Protein AF-A0A7Y1XDW2-F1 (afdb_monomer_lite)

Sequence (94 aa):
MKQNLLSIIFGLIIVTATAQQSCKCCSDDHRAFDFWEGTWTVTNPDGAIAGYSTITKIQNNCIIDENWKSASPGYTGTSHNFYNSKLDRWEQLW

Secondary structure (DSSP, 8-state):
-----------------------TT-STTTTTTGGG-EEEEEE-TTS-EEEEEEEEEETTTTEEEEEEEESSTT-EEEEEEEEETTTTEEEEE-

Structure (mmCIF, N/CA/C/O backbone):
data_AF-A0A7Y1XDW2-F1
#
_entry.id   AF-A0A7Y1XDW2-F1
#
loop_
_atom_site.group_PDB
_atom_site.id
_atom_site.type_symbol
_atom_site.label_atom_id
_atom_site.label_alt_id
_atom_site.label_comp_id
_atom_site.label_asym_id
_atom_site.label_entity_id
_atom_site.label_seq_id
_atom_site.pdbx_PDB_ins_code
_atom_site.Cartn_x
_atom_site.Cartn_y
_atom_site.Cartn_z
_atom_site.occupancy
_atom_site.B_iso_or_equiv
_atom_site.auth_seq_id
_atom_site.auth_comp_id
_atom_site.auth_asym_id
_atom_site.auth_atom_id
_atom_site.pdbx_PDB_model_num
ATOM 1 N N . MET A 1 1 ? -16.438 -62.302 46.042 1.00 41.44 1 MET A N 1
ATOM 2 C CA . MET A 1 1 ? -16.328 -62.388 44.571 1.00 41.44 1 MET A CA 1
ATOM 3 C C . MET A 1 1 ? -16.556 -61.002 43.989 1.00 41.44 1 MET A C 1
ATOM 5 O O . MET A 1 1 ? -17.601 -60.434 44.251 1.00 41.44 1 MET A O 1
ATOM 9 N N . LYS A 1 2 ? -15.545 -60.508 43.262 1.00 46.19 2 LYS A N 1
ATOM 10 C CA . LYS A 1 2 ? -15.537 -59.418 42.266 1.00 46.19 2 LYS A CA 1
ATOM 11 C C . LYS A 1 2 ? -16.049 -58.032 42.699 1.00 46.19 2 LYS A C 1
ATOM 13 O O . LYS A 1 2 ? -17.235 -57.739 42.696 1.00 46.19 2 LYS A O 1
ATOM 18 N N . GLN A 1 3 ? -15.070 -57.180 43.008 1.00 52.38 3 GLN A N 1
ATOM 19 C CA . GLN A 1 3 ? -15.157 -55.722 43.013 1.00 52.38 3 GLN A CA 1
ATOM 20 C C . GLN A 1 3 ? -15.520 -55.226 41.604 1.00 52.38 3 GLN A C 1
ATOM 22 O O . GLN A 1 3 ? -14.801 -55.529 40.653 1.00 52.38 3 GLN A O 1
ATOM 27 N N . ASN A 1 4 ? -16.595 -54.449 41.468 1.00 45.44 4 ASN A N 1
ATOM 28 C CA . ASN A 1 4 ? -16.878 -53.707 40.241 1.00 45.44 4 ASN A CA 1
ATOM 29 C C . ASN A 1 4 ? -16.291 -52.303 40.389 1.00 45.44 4 ASN A C 1
ATOM 31 O O . ASN A 1 4 ? -16.860 -51.436 41.050 1.00 45.44 4 ASN A O 1
ATOM 35 N N . LEU A 1 5 ? -15.107 -52.120 39.812 1.00 52.28 5 LEU A N 1
ATOM 36 C CA . LEU A 1 5 ? -14.388 -50.856 39.763 1.00 52.28 5 LEU A CA 1
ATOM 37 C C . LEU A 1 5 ? -15.089 -49.930 38.750 1.00 52.28 5 LEU A C 1
ATOM 39 O O . LEU A 1 5 ? -14.905 -50.059 37.543 1.00 52.28 5 LEU A O 1
ATOM 43 N N . LEU A 1 6 ? -15.934 -49.021 39.235 1.00 56.22 6 LEU A N 1
ATOM 44 C CA . LEU A 1 6 ? -16.458 -47.903 38.445 1.00 56.22 6 LEU A CA 1
ATOM 45 C C . LEU A 1 6 ? -15.340 -46.864 38.275 1.00 56.22 6 LEU A C 1
ATOM 47 O O . LEU A 1 6 ? -15.176 -45.965 39.096 1.00 56.22 6 LEU A O 1
ATOM 51 N N . SER A 1 7 ? -14.544 -46.998 37.217 1.00 56.66 7 SER A N 1
ATOM 52 C CA . SER A 1 7 ? -13.574 -45.975 36.816 1.00 56.66 7 SER A CA 1
ATOM 53 C C . SER A 1 7 ? -14.259 -44.943 35.920 1.00 56.66 7 SER A C 1
ATOM 55 O O . SER A 1 7 ? -14.298 -45.087 34.701 1.00 56.66 7 SER A O 1
ATOM 57 N N . ILE A 1 8 ? -14.805 -43.888 36.527 1.00 61.00 8 ILE A N 1
ATOM 58 C CA . ILE A 1 8 ? -15.176 -42.664 35.807 1.00 61.00 8 ILE A CA 1
ATOM 59 C C . ILE A 1 8 ? -13.870 -41.921 35.506 1.00 61.00 8 ILE A C 1
ATOM 61 O O . ILE A 1 8 ? -13.338 -41.207 36.353 1.00 61.00 8 ILE A O 1
ATOM 65 N N . ILE A 1 9 ? -13.318 -42.121 34.309 1.00 64.50 9 ILE A N 1
ATOM 66 C CA . ILE A 1 9 ? -12.233 -41.280 33.796 1.00 64.50 9 ILE A CA 1
ATOM 67 C C . ILE A 1 9 ? -12.880 -39.972 33.335 1.00 64.50 9 ILE A C 1
ATOM 69 O O . ILE A 1 9 ? -13.358 -39.855 32.209 1.00 64.50 9 ILE A O 1
ATOM 73 N N . PHE A 1 10 ? -12.941 -38.993 34.236 1.00 60.88 10 PHE A N 1
ATOM 74 C CA . PHE A 1 10 ? -13.283 -37.619 33.890 1.00 60.88 10 PHE A CA 1
ATOM 75 C C . PHE A 1 10 ? -12.046 -36.999 33.231 1.00 60.88 10 PHE A C 1
ATOM 77 O O . PHE A 1 10 ? -11.119 -36.554 33.907 1.00 60.88 10 PHE A O 1
ATOM 84 N N . GLY A 1 11 ? -11.977 -37.079 31.900 1.00 61.06 11 GLY A N 1
ATOM 85 C CA . GLY A 1 11 ? -10.898 -36.478 31.122 1.00 61.06 11 GLY A CA 1
ATOM 86 C C . GLY A 1 11 ? -10.860 -34.971 31.361 1.00 61.06 11 GLY A C 1
ATOM 87 O O . GLY A 1 11 ? -11.807 -34.263 31.026 1.00 61.06 11 GLY A O 1
ATOM 88 N N . LEU A 1 12 ? -9.773 -34.488 31.962 1.00 64.69 12 LEU A N 1
ATOM 89 C CA . LEU A 1 12 ? -9.526 -33.068 32.182 1.00 64.69 12 LEU A CA 1
ATOM 90 C C . LEU A 1 12 ? -9.285 -32.406 30.813 1.00 64.69 12 LEU A C 1
ATOM 92 O O . LEU A 1 12 ? -8.173 -32.419 30.289 1.00 64.69 12 LEU A O 1
ATOM 96 N N . ILE A 1 13 ? -10.336 -31.862 30.199 1.00 71.00 13 ILE A N 1
ATOM 97 C CA . ILE A 1 13 ? -10.191 -30.995 29.027 1.00 71.00 13 ILE A CA 1
ATOM 98 C C . ILE A 1 13 ? -9.637 -29.670 29.549 1.00 71.00 13 ILE A C 1
ATOM 100 O O . ILE A 1 13 ? -10.374 -28.828 30.061 1.00 71.00 13 ILE A O 1
ATOM 104 N N . ILE A 1 14 ? -8.319 -29.501 29.462 1.00 70.44 14 ILE A N 1
ATOM 105 C CA . ILE A 1 14 ? -7.672 -28.215 29.713 1.00 70.44 14 ILE A CA 1
ATOM 106 C C . ILE A 1 14 ? -8.023 -27.315 28.525 1.00 70.44 14 ILE A C 1
ATOM 108 O O . ILE A 1 14 ? -7.336 -27.303 27.507 1.00 70.44 14 ILE A O 1
ATOM 112 N N . VAL A 1 15 ? -9.135 -26.588 28.636 1.00 71.19 15 VAL A N 1
ATOM 113 C CA . VAL A 1 15 ? -9.450 -25.488 27.722 1.00 71.19 15 VAL A CA 1
ATOM 114 C C . VAL A 1 15 ? -8.506 -24.348 28.078 1.00 71.19 15 VAL A C 1
ATOM 116 O O . VAL A 1 15 ? -8.746 -23.581 29.010 1.00 71.19 15 VAL A O 1
ATOM 119 N N . THR A 1 16 ? -7.393 -24.249 27.361 1.00 69.81 16 THR A N 1
ATOM 120 C CA . THR A 1 16 ? -6.565 -23.047 27.389 1.00 69.81 16 THR A CA 1
ATOM 121 C C . THR A 1 16 ? -7.364 -21.919 26.746 1.00 69.81 16 THR A C 1
ATOM 123 O O . THR A 1 16 ? -7.474 -21.850 25.522 1.00 69.81 16 THR A O 1
ATOM 126 N N . ALA A 1 17 ? -7.955 -21.049 27.564 1.00 67.81 17 ALA A N 1
ATOM 127 C CA . ALA A 1 17 ? -8.531 -19.800 27.090 1.00 67.81 17 ALA A CA 1
ATOM 128 C C . ALA A 1 17 ? -7.385 -18.909 26.591 1.00 67.81 17 ALA A C 1
ATOM 130 O O . ALA A 1 17 ? -6.666 -18.297 27.381 1.00 67.81 17 ALA A O 1
ATOM 131 N N . THR A 1 18 ? -7.176 -18.863 25.276 1.00 69.50 18 THR A N 1
ATOM 132 C CA . THR A 1 18 ? -6.311 -17.852 24.672 1.00 69.50 18 THR A CA 1
ATOM 133 C C . THR A 1 18 ? -6.989 -16.505 24.879 1.00 69.50 18 THR A C 1
ATOM 135 O O . THR A 1 18 ? -8.065 -16.263 24.332 1.00 69.50 18 THR A O 1
ATOM 138 N N . ALA A 1 19 ? -6.398 -15.629 25.690 1.00 65.81 19 ALA A N 1
ATOM 139 C CA . ALA A 1 19 ? -6.826 -14.240 25.742 1.00 65.81 19 ALA A CA 1
ATOM 140 C C . ALA A 1 19 ? -6.667 -13.656 24.331 1.00 65.81 19 ALA A C 1
ATOM 142 O O . ALA A 1 19 ? -5.547 -13.532 23.838 1.00 65.81 19 ALA A O 1
ATOM 143 N N . GLN A 1 20 ? -7.783 -13.362 23.657 1.00 64.81 20 GLN A N 1
ATOM 144 C CA . GLN A 1 20 ? -7.764 -12.709 22.352 1.00 64.81 20 GLN A CA 1
ATOM 145 C C . GLN A 1 20 ? -7.103 -11.342 22.556 1.00 64.81 20 GLN A C 1
ATOM 147 O O . GLN A 1 20 ? -7.691 -10.453 23.175 1.00 64.81 20 GLN A O 1
ATOM 152 N N . GLN A 1 21 ? -5.861 -11.183 22.091 1.00 66.31 21 GLN A N 1
ATOM 153 C CA . GLN A 1 21 ? -5.195 -9.885 22.058 1.00 66.31 21 GLN A CA 1
ATOM 154 C C . GLN A 1 21 ? -6.145 -8.907 21.359 1.00 66.31 21 GLN A C 1
ATOM 156 O O . GLN A 1 21 ? -6.549 -9.145 20.218 1.00 66.31 21 GLN A O 1
ATOM 161 N N . SER A 1 22 ? -6.552 -7.836 22.045 1.00 74.69 22 SER A N 1
ATOM 162 C CA . SER A 1 22 ? -7.485 -6.874 21.466 1.00 74.69 22 SER A CA 1
ATOM 163 C C . SER A 1 22 ? -6.796 -6.124 20.325 1.00 74.69 22 SER A C 1
ATOM 165 O O . SER A 1 22 ? -5.970 -5.236 20.531 1.00 74.69 22 SER A O 1
ATOM 167 N N . CYS A 1 23 ? -7.113 -6.506 19.090 1.00 82.56 23 CYS A N 1
ATOM 168 C CA . CYS A 1 23 ? -6.662 -5.792 17.907 1.00 82.56 23 CYS A CA 1
ATOM 169 C C . CYS A 1 23 ? -7.721 -4.776 17.480 1.00 82.56 23 CYS A C 1
ATOM 171 O O . CYS A 1 23 ? -8.872 -5.136 17.243 1.00 82.56 23 CYS A O 1
ATOM 173 N N . LYS A 1 24 ? -7.327 -3.503 17.365 1.00 84.75 24 LYS A N 1
ATOM 174 C CA . LYS A 1 24 ? -8.237 -2.419 16.966 1.00 84.75 24 LYS A CA 1
ATOM 175 C C . LYS A 1 24 ? -8.592 -2.443 15.478 1.00 84.75 24 LYS A C 1
ATOM 177 O O . LYS A 1 24 ? -9.716 -2.109 15.133 1.00 84.75 24 LYS A O 1
ATOM 182 N N . CYS A 1 25 ? -7.656 -2.856 14.630 1.00 93.00 25 CYS A N 1
ATOM 183 C CA . CYS A 1 25 ? -7.774 -2.800 13.174 1.00 93.00 25 CYS A CA 1
ATOM 184 C C . CYS A 1 25 ? -7.633 -4.195 12.559 1.00 93.00 25 CYS A C 1
ATOM 186 O O . CYS A 1 25 ? -6.825 -4.425 11.668 1.00 93.00 25 CYS A O 1
ATOM 188 N N . CYS A 1 26 ? -8.388 -5.151 13.102 1.00 89.88 26 CYS A N 1
ATOM 189 C CA . CYS A 1 26 ? -8.429 -6.532 12.616 1.00 89.88 26 CYS A CA 1
ATOM 190 C C . CYS A 1 26 ? -9.851 -6.995 12.268 1.00 89.88 26 CYS A C 1
ATOM 192 O O . CYS A 1 26 ? -10.084 -8.200 12.194 1.00 89.88 26 CYS A O 1
ATOM 194 N N . SER A 1 27 ? -10.810 -6.075 12.086 1.00 94.00 27 SER A N 1
ATOM 195 C CA . SER A 1 27 ? -12.092 -6.455 11.476 1.00 94.00 27 SER A CA 1
ATOM 196 C C . SER A 1 27 ? -11.872 -6.877 10.023 1.00 94.00 27 SER A C 1
ATOM 198 O O . SER A 1 27 ? -10.840 -6.552 9.432 1.00 94.00 27 SER A O 1
ATOM 200 N N . ASP A 1 28 ? -12.849 -7.569 9.442 1.00 95.69 28 ASP A N 1
ATOM 201 C CA . ASP A 1 28 ? -12.776 -7.974 8.037 1.00 95.69 28 ASP A CA 1
ATOM 202 C C . ASP A 1 28 ? -12.609 -6.768 7.105 1.00 95.69 28 ASP A C 1
ATOM 204 O O . ASP A 1 28 ? -11.811 -6.838 6.175 1.00 95.69 28 ASP A O 1
ATOM 208 N N . ASP A 1 29 ? -13.234 -5.628 7.427 1.00 96.69 29 ASP A N 1
ATOM 209 C CA . ASP A 1 29 ? -13.025 -4.384 6.682 1.00 96.69 29 ASP A CA 1
ATOM 210 C C . ASP A 1 29 ? -11.575 -3.911 6.746 1.00 96.69 29 ASP A C 1
ATOM 212 O O . ASP A 1 29 ? -10.997 -3.641 5.709 1.00 96.69 29 ASP A O 1
ATOM 216 N N . HIS A 1 30 ? -10.929 -3.882 7.918 1.00 96.06 30 HIS A N 1
ATOM 217 C CA . HIS A 1 30 ? -9.512 -3.486 8.008 1.00 96.06 30 HIS A CA 1
ATOM 218 C C . HIS A 1 30 ? -8.580 -4.464 7.279 1.00 96.06 30 HIS A C 1
ATOM 220 O O . HIS A 1 30 ? -7.469 -4.099 6.897 1.00 96.06 30 HIS A O 1
ATOM 226 N N . ARG A 1 31 ? -9.034 -5.705 7.089 1.00 95.25 31 ARG A N 1
ATOM 227 C CA . ARG A 1 31 ? -8.293 -6.769 6.418 1.00 95.25 31 ARG A CA 1
ATOM 228 C C . ARG A 1 31 ? -8.613 -6.915 4.933 1.00 95.25 31 ARG A C 1
ATOM 230 O O . ARG A 1 31 ? -8.014 -7.759 4.263 1.00 95.25 31 ARG A O 1
ATOM 237 N N . ALA A 1 32 ? -9.538 -6.124 4.389 1.00 96.31 32 ALA A N 1
ATOM 238 C CA . ALA A 1 32 ? -10.001 -6.336 3.019 1.00 96.31 32 ALA A CA 1
ATOM 239 C C . ALA A 1 32 ? -8.876 -6.154 1.984 1.00 96.31 32 ALA A C 1
ATOM 241 O O . ALA A 1 32 ? -8.945 -6.749 0.914 1.00 96.31 32 ALA A O 1
ATOM 242 N N . PHE A 1 33 ? -7.827 -5.389 2.311 1.00 96.50 33 PHE A N 1
ATOM 243 C CA . PHE A 1 33 ? -6.652 -5.160 1.458 1.00 96.50 33 PHE A CA 1
ATOM 244 C C . PHE A 1 33 ? -5.433 -6.025 1.815 1.00 96.50 33 PHE A C 1
ATOM 246 O O . PHE A 1 33 ? -4.353 -5.808 1.269 1.00 96.50 33 PHE A O 1
ATOM 253 N N . ASP A 1 34 ? -5.585 -7.050 2.661 1.00 96.19 34 ASP A N 1
ATOM 254 C CA . ASP A 1 34 ? -4.499 -7.989 2.997 1.00 96.19 34 ASP A CA 1
ATOM 255 C C . ASP A 1 34 ? -3.866 -8.628 1.748 1.00 96.19 34 ASP A C 1
ATOM 257 O O . ASP A 1 34 ? -2.683 -8.950 1.749 1.00 96.19 34 ASP A O 1
ATOM 261 N N . PHE A 1 35 ? -4.635 -8.790 0.666 1.00 96.62 35 PHE A N 1
ATOM 262 C CA . PHE A 1 35 ? -4.149 -9.357 -0.596 1.00 96.62 35 PHE A CA 1
ATOM 263 C C . PHE A 1 35 ? -3.109 -8.480 -1.312 1.00 96.62 35 PHE A C 1
ATOM 265 O O . PHE A 1 35 ? -2.423 -8.967 -2.209 1.00 96.62 35 PHE A O 1
ATOM 272 N N . TRP A 1 36 ? -3.034 -7.190 -0.977 1.00 97.56 36 TRP A N 1
ATOM 273 C CA . TRP A 1 36 ? -2.168 -6.221 -1.647 1.00 97.56 36 TRP A CA 1
ATOM 274 C C . TRP A 1 36 ? -0.796 -6.090 -0.973 1.00 97.56 36 TRP A C 1
ATOM 276 O O . TRP A 1 36 ? 0.157 -5.628 -1.601 1.00 97.56 36 TRP A O 1
ATOM 286 N N . GLU A 1 37 ? -0.671 -6.524 0.283 1.00 98.19 37 GLU A N 1
ATOM 287 C CA . GLU A 1 37 ? 0.582 -6.479 1.037 1.00 98.19 37 GLU A CA 1
ATOM 288 C C . GLU A 1 37 ? 1.685 -7.287 0.335 1.00 98.19 37 GLU A C 1
ATOM 290 O O . GLU A 1 37 ? 1.500 -8.451 -0.026 1.00 98.19 37 GLU A O 1
ATOM 295 N N . GLY A 1 38 ? 2.847 -6.661 0.133 1.00 98.56 38 GLY A N 1
ATOM 296 C CA . GLY A 1 38 ? 3.976 -7.270 -0.563 1.00 98.56 38 GLY A CA 1
ATOM 297 C C . GLY A 1 38 ? 4.733 -6.307 -1.471 1.00 98.56 38 GLY A C 1
ATOM 298 O O . GLY A 1 38 ? 4.484 -5.102 -1.5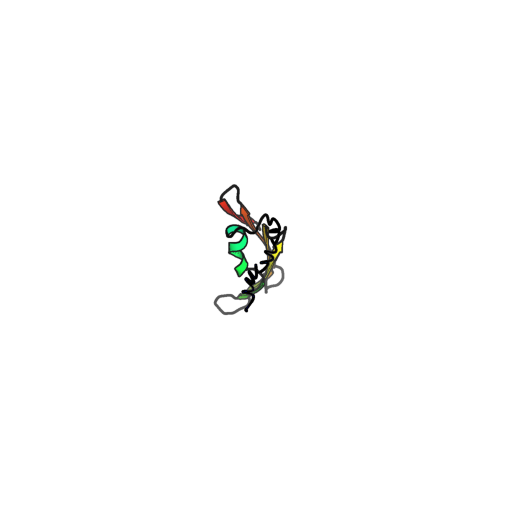07 1.00 98.56 38 GLY A O 1
ATOM 299 N N . THR A 1 39 ? 5.680 -6.866 -2.221 1.00 98.69 39 THR A N 1
ATOM 300 C CA . THR A 1 39 ? 6.483 -6.127 -3.199 1.00 98.69 39 THR A CA 1
ATOM 301 C C . THR A 1 39 ? 6.063 -6.513 -4.607 1.00 98.69 39 THR A C 1
ATOM 303 O O . THR A 1 39 ? 6.030 -7.693 -4.957 1.00 98.69 39 THR A O 1
ATOM 306 N N . TRP A 1 40 ? 5.803 -5.507 -5.433 1.00 98.44 40 TRP A N 1
ATOM 307 C CA . TRP A 1 40 ? 5.241 -5.667 -6.764 1.00 98.44 40 TRP A CA 1
ATOM 308 C C . TRP A 1 40 ? 6.138 -5.031 -7.816 1.00 98.44 40 TRP A C 1
ATOM 310 O O . TRP A 1 40 ? 6.658 -3.929 -7.635 1.00 98.44 40 TRP A O 1
ATOM 320 N N . THR A 1 41 ? 6.271 -5.716 -8.950 1.00 98.56 41 THR A N 1
ATOM 321 C CA . THR A 1 41 ? 6.733 -5.109 -10.203 1.00 98.56 41 THR A CA 1
ATOM 322 C C . THR A 1 41 ? 5.500 -4.811 -11.038 1.00 98.56 41 THR A C 1
ATOM 324 O O . THR A 1 41 ? 4.766 -5.729 -11.406 1.00 98.56 41 THR A O 1
ATOM 327 N N . VAL A 1 42 ? 5.251 -3.537 -11.316 1.00 98.00 42 VAL A N 1
ATOM 328 C CA . VAL A 1 42 ? 4.077 -3.103 -12.074 1.00 98.00 42 VAL A CA 1
ATOM 329 C C . VAL A 1 42 ? 4.479 -2.922 -13.528 1.00 98.00 42 VAL A C 1
ATOM 331 O O . VAL A 1 42 ? 5.506 -2.313 -13.835 1.00 98.00 42 VAL A O 1
ATOM 334 N N . THR A 1 43 ? 3.665 -3.467 -14.425 1.00 98.31 43 THR A N 1
ATOM 335 C CA . THR A 1 43 ? 3.917 -3.474 -15.866 1.00 98.31 43 THR A CA 1
ATOM 336 C C . THR A 1 43 ? 2.811 -2.740 -16.613 1.00 98.31 43 THR A C 1
ATOM 338 O O . THR A 1 43 ? 1.655 -2.720 -16.192 1.00 98.31 43 THR A O 1
ATOM 341 N N . ASN A 1 44 ? 3.188 -2.111 -17.721 1.00 97.31 44 ASN A N 1
ATOM 342 C CA . ASN A 1 44 ? 2.269 -1.557 -18.703 1.00 97.31 44 ASN A CA 1
ATOM 343 C C . ASN A 1 44 ? 1.647 -2.689 -19.548 1.00 97.31 44 ASN A C 1
ATOM 345 O O . ASN A 1 44 ? 2.180 -3.801 -19.569 1.00 97.31 44 ASN A O 1
ATOM 349 N N . PRO A 1 45 ? 0.563 -2.424 -20.306 1.00 98.00 45 PRO A N 1
ATOM 350 C CA . PRO A 1 45 ? -0.058 -3.431 -21.173 1.00 98.00 45 PRO A CA 1
ATOM 351 C C . PRO A 1 45 ? 0.876 -4.032 -22.236 1.00 98.00 45 PRO A C 1
ATOM 353 O O . PRO A 1 45 ? 0.635 -5.140 -22.706 1.00 98.00 45 PRO A O 1
ATOM 356 N N . ASP A 1 46 ? 1.935 -3.313 -22.616 1.00 97.56 46 ASP A N 1
ATOM 357 C CA . ASP A 1 46 ? 2.975 -3.770 -23.546 1.00 97.56 46 ASP A CA 1
ATOM 358 C C . ASP A 1 46 ? 4.064 -4.636 -22.878 1.00 97.56 46 ASP A C 1
ATOM 360 O O . ASP A 1 46 ? 4.979 -5.111 -23.551 1.00 97.56 46 ASP A O 1
ATOM 364 N N . GLY A 1 47 ? 3.971 -4.858 -21.563 1.00 97.94 47 GLY A N 1
ATOM 365 C CA . GLY A 1 47 ? 4.926 -5.625 -20.766 1.00 97.94 47 GLY A CA 1
ATOM 366 C C . GLY A 1 47 ? 6.126 -4.820 -20.260 1.00 97.94 47 GLY A C 1
ATOM 367 O O . GLY A 1 47 ? 6.929 -5.358 -19.495 1.00 97.94 47 GLY A O 1
ATOM 368 N N . ALA A 1 48 ? 6.263 -3.543 -20.630 1.00 98.06 48 ALA A N 1
ATOM 369 C CA . ALA A 1 48 ? 7.321 -2.694 -20.093 1.00 98.06 48 ALA A CA 1
ATOM 370 C C . ALA A 1 48 ? 7.100 -2.430 -18.594 1.00 98.06 48 ALA A C 1
ATOM 372 O O . ALA A 1 48 ? 5.970 -2.248 -18.140 1.00 98.06 48 ALA A O 1
ATOM 373 N N . ILE A 1 49 ? 8.180 -2.375 -17.809 1.00 98.38 49 ILE A N 1
ATOM 374 C CA . ILE A 1 49 ? 8.096 -2.072 -16.374 1.00 98.38 49 ILE A CA 1
ATOM 375 C C . ILE A 1 49 ? 7.724 -0.595 -16.198 1.00 98.38 49 ILE A C 1
ATOM 377 O O . ILE A 1 49 ? 8.457 0.291 -16.635 1.00 98.38 49 ILE A O 1
ATOM 381 N N . ALA A 1 50 ? 6.605 -0.335 -15.524 1.00 98.19 50 ALA A N 1
ATOM 382 C CA . ALA A 1 50 ? 6.175 1.006 -15.135 1.00 98.19 50 ALA A CA 1
ATOM 383 C C . ALA A 1 50 ? 6.870 1.465 -13.842 1.00 98.19 50 ALA A C 1
ATOM 385 O O . ALA A 1 50 ? 7.211 2.639 -13.685 1.00 98.19 50 ALA A O 1
ATOM 386 N N . GLY A 1 51 ? 7.119 0.531 -12.924 1.00 98.38 51 GLY A N 1
ATOM 387 C CA . GLY A 1 51 ? 7.804 0.792 -11.666 1.00 98.38 51 GLY A CA 1
ATOM 388 C C . GLY A 1 51 ? 7.624 -0.329 -10.653 1.00 98.38 51 GLY A C 1
ATOM 389 O O . GLY A 1 51 ? 7.253 -1.455 -10.994 1.00 98.38 51 GLY A O 1
ATOM 390 N N . TYR A 1 52 ? 7.904 -0.001 -9.401 1.00 98.50 52 TYR A N 1
ATOM 391 C CA . TYR A 1 52 ? 7.930 -0.927 -8.281 1.00 98.50 52 TYR A CA 1
ATOM 392 C C . TYR A 1 52 ? 7.113 -0.349 -7.134 1.00 98.50 52 TYR A C 1
ATOM 394 O O . TYR A 1 52 ? 7.268 0.830 -6.811 1.00 98.50 52 TYR A O 1
ATOM 402 N N . SER A 1 53 ? 6.280 -1.181 -6.516 1.00 98.62 53 SER A N 1
ATOM 403 C CA . SER A 1 53 ? 5.496 -0.793 -5.344 1.00 98.62 53 SER A CA 1
ATOM 404 C C . SER A 1 53 ? 5.814 -1.709 -4.172 1.00 98.62 53 SER A C 1
ATOM 406 O O . SER A 1 53 ? 5.827 -2.930 -4.333 1.00 98.62 53 SER A O 1
ATOM 408 N N . THR A 1 54 ? 6.068 -1.130 -3.004 1.00 98.81 54 THR A N 1
ATOM 409 C CA . THR A 1 54 ? 6.177 -1.868 -1.743 1.00 98.81 54 THR A CA 1
ATOM 410 C C . THR A 1 54 ? 5.002 -1.476 -0.868 1.00 98.81 54 THR A C 1
ATOM 412 O O . THR A 1 54 ? 4.879 -0.309 -0.501 1.00 98.81 54 THR A O 1
ATOM 415 N N . ILE A 1 55 ? 4.164 -2.450 -0.526 1.00 98.75 55 ILE A N 1
ATOM 416 C CA . ILE A 1 55 ? 2.974 -2.262 0.296 1.00 98.75 55 ILE A CA 1
ATOM 417 C C . ILE A 1 55 ? 3.166 -2.969 1.629 1.00 98.75 55 ILE A C 1
ATOM 419 O O . ILE A 1 55 ? 3.468 -4.164 1.664 1.00 98.75 55 ILE A O 1
ATOM 423 N N . THR A 1 56 ? 2.982 -2.230 2.721 1.00 98.44 56 THR A N 1
ATOM 424 C CA . THR A 1 56 ? 3.121 -2.736 4.093 1.00 98.44 56 THR A CA 1
ATOM 425 C C . THR A 1 56 ? 1.971 -2.274 4.976 1.00 98.44 56 THR A C 1
ATOM 427 O O . THR A 1 56 ? 1.279 -1.305 4.666 1.00 98.44 56 THR A O 1
ATOM 430 N N . LYS A 1 57 ? 1.772 -2.948 6.108 1.00 97.00 57 LYS A N 1
ATOM 431 C CA . LYS A 1 57 ? 0.893 -2.461 7.174 1.00 97.00 57 LYS A CA 1
ATOM 432 C C . LYS A 1 57 ? 1.666 -1.683 8.226 1.00 97.00 57 LYS A C 1
ATOM 434 O O . LYS A 1 57 ? 2.628 -2.181 8.809 1.00 97.00 57 LYS A O 1
ATOM 439 N N . ILE A 1 58 ? 1.174 -0.491 8.546 1.00 96.31 58 ILE A N 1
ATOM 440 C CA . ILE A 1 58 ? 1.701 0.357 9.620 1.00 96.31 58 ILE A CA 1
ATOM 441 C C . ILE A 1 58 ? 0.607 0.669 10.649 1.00 96.31 58 ILE A C 1
ATOM 443 O O . ILE A 1 58 ? -0.557 0.292 10.494 1.00 96.31 58 ILE A O 1
ATOM 447 N N . GLN A 1 59 ? 0.982 1.350 11.737 1.00 95.31 59 GLN A N 1
ATOM 448 C CA . GLN A 1 59 ? 0.051 1.795 12.785 1.00 95.31 59 GLN A CA 1
ATOM 449 C C . GLN A 1 59 ? -0.818 0.654 13.345 1.00 95.31 59 GLN A C 1
ATOM 451 O O . GLN A 1 59 ? -2.034 0.779 13.458 1.00 95.31 59 GLN A O 1
ATOM 456 N N . ASN A 1 60 ? -0.192 -0.478 13.686 1.00 92.56 60 ASN A N 1
ATOM 457 C CA . ASN A 1 60 ? -0.863 -1.679 14.199 1.00 92.56 60 ASN A CA 1
ATOM 458 C C . ASN A 1 60 ? -1.984 -2.192 13.271 1.00 92.56 60 ASN A C 1
ATOM 460 O O . ASN A 1 60 ? -3.092 -2.473 13.730 1.00 92.56 60 ASN A O 1
ATOM 464 N N . ASN A 1 61 ? -1.673 -2.326 11.978 1.00 93.19 61 ASN A N 1
ATOM 465 C CA . ASN A 1 61 ? -2.563 -2.815 10.915 1.00 93.19 61 ASN A CA 1
ATOM 466 C C . ASN A 1 61 ? -3.722 -1.877 10.544 1.00 93.19 61 ASN A C 1
ATOM 468 O O . ASN A 1 61 ? -4.615 -2.281 9.809 1.00 93.19 61 ASN A O 1
ATOM 472 N N . CYS A 1 62 ? -3.728 -0.636 11.030 1.00 95.69 62 CYS A N 1
ATOM 473 C CA . CYS A 1 62 ? -4.790 0.317 10.705 1.00 95.69 62 CYS A CA 1
ATOM 474 C C . CYS A 1 62 ? -4.610 1.002 9.349 1.00 95.69 62 CYS A C 1
ATOM 476 O O . CYS A 1 62 ? -5.574 1.559 8.829 1.00 95.69 62 CYS A O 1
ATOM 478 N N . ILE A 1 63 ? -3.392 1.005 8.803 1.00 97.38 63 ILE A N 1
ATOM 479 C CA . ILE A 1 63 ? -3.071 1.704 7.559 1.00 97.38 63 ILE A CA 1
ATOM 480 C C . ILE A 1 63 ? -2.260 0.781 6.655 1.00 97.38 63 ILE A C 1
ATOM 482 O O . ILE A 1 63 ? -1.278 0.179 7.095 1.00 97.38 63 ILE A O 1
ATOM 486 N N . ILE A 1 64 ? -2.674 0.719 5.394 1.00 98.19 64 ILE A N 1
ATOM 487 C CA . ILE A 1 64 ? -1.907 0.181 4.278 1.00 98.19 64 ILE A CA 1
ATOM 488 C C . ILE A 1 64 ? -1.058 1.321 3.718 1.00 98.19 64 ILE A C 1
ATOM 490 O O . ILE A 1 64 ? -1.598 2.316 3.236 1.00 98.19 64 ILE A O 1
ATOM 494 N N . ASP A 1 65 ?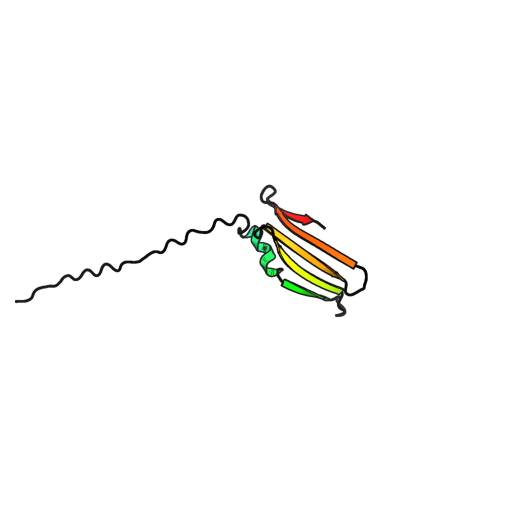 0.255 1.177 3.824 1.00 98.69 65 ASP A N 1
ATOM 495 C CA . ASP A 1 65 ? 1.257 2.129 3.357 1.00 98.69 65 ASP A CA 1
ATOM 496 C C . ASP A 1 65 ? 1.873 1.621 2.054 1.00 98.69 65 ASP A C 1
ATOM 498 O O . ASP A 1 65 ? 2.444 0.528 2.012 1.00 98.69 65 ASP A O 1
ATOM 502 N N . GLU A 1 66 ? 1.739 2.410 0.995 1.00 98.75 66 GLU A N 1
ATOM 503 C CA . GLU A 1 66 ? 2.345 2.162 -0.305 1.00 98.75 66 GLU A CA 1
ATOM 504 C C . GLU A 1 66 ? 3.548 3.079 -0.508 1.00 98.75 66 GLU A C 1
ATOM 506 O O . GLU A 1 66 ? 3.437 4.297 -0.389 1.00 98.75 66 GLU A O 1
ATOM 511 N N . ASN A 1 67 ? 4.672 2.504 -0.934 1.00 98.62 67 ASN A N 1
ATOM 512 C CA . ASN A 1 67 ? 5.821 3.245 -1.439 1.00 98.62 67 ASN A CA 1
ATOM 513 C C . ASN A 1 67 ? 6.073 2.869 -2.899 1.00 98.62 67 ASN A C 1
ATOM 515 O O . ASN A 1 67 ? 6.540 1.768 -3.205 1.00 98.62 67 ASN A O 1
ATOM 519 N N . TRP A 1 68 ? 5.791 3.811 -3.794 1.00 98.38 68 TRP A N 1
ATOM 520 C CA . TRP A 1 68 ? 5.947 3.675 -5.233 1.00 98.38 68 TRP A CA 1
ATOM 521 C C . TRP A 1 68 ? 7.255 4.29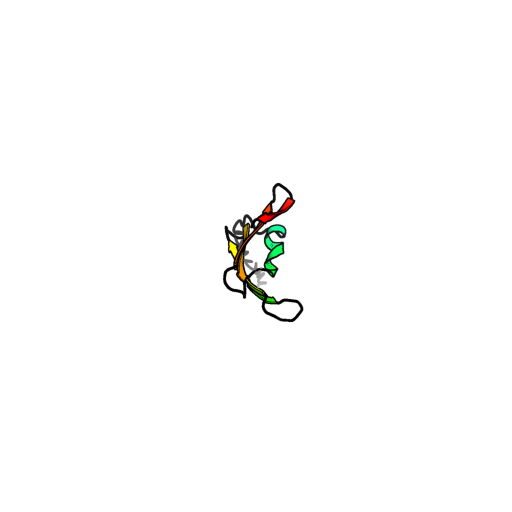2 -5.730 1.00 98.38 68 TRP A C 1
ATOM 523 O O . TRP A 1 68 ? 7.626 5.419 -5.382 1.00 98.38 68 TRP A O 1
ATOM 533 N N . LYS A 1 69 ? 7.920 3.583 -6.641 1.00 98.44 69 LYS A N 1
ATOM 534 C CA . LYS A 1 69 ? 9.099 4.061 -7.361 1.00 98.44 69 LYS A CA 1
ATOM 535 C C . LYS A 1 69 ? 8.947 3.804 -8.853 1.00 98.44 69 LYS A C 1
ATOM 537 O O . LYS A 1 69 ? 8.843 2.656 -9.279 1.00 98.44 69 LYS A O 1
ATOM 542 N N . SER A 1 70 ? 9.008 4.865 -9.652 1.00 98.00 70 SER A N 1
ATOM 543 C CA . SER A 1 70 ? 8.956 4.753 -11.111 1.00 98.00 70 SER A CA 1
ATOM 544 C C . SER A 1 70 ? 10.175 4.012 -11.668 1.00 98.00 70 SER A C 1
ATOM 546 O O . SER A 1 70 ? 11.287 4.128 -11.143 1.00 98.00 70 SER A O 1
ATOM 548 N N . ALA A 1 71 ? 9.970 3.266 -12.756 1.00 97.50 71 ALA A N 1
ATOM 549 C CA . ALA A 1 71 ? 11.069 2.713 -13.546 1.00 97.50 71 ALA A CA 1
ATOM 550 C C . ALA A 1 71 ? 11.881 3.822 -14.236 1.00 97.50 71 ALA A C 1
ATOM 552 O O . ALA A 1 71 ? 13.089 3.681 -14.432 1.00 97.50 71 ALA A O 1
ATOM 553 N N . SER A 1 72 ? 11.227 4.943 -14.553 1.00 95.69 72 SER A N 1
ATOM 554 C CA . SER A 1 72 ? 11.877 6.143 -15.069 1.00 95.69 72 SER A CA 1
ATOM 555 C C . SER A 1 72 ? 12.446 6.983 -13.920 1.00 95.69 72 SER A C 1
ATOM 557 O O . SER A 1 72 ? 11.765 7.187 -12.910 1.00 95.69 72 SER A O 1
ATOM 559 N N . PRO A 1 73 ? 13.668 7.526 -14.052 1.00 93.50 73 PRO A N 1
ATOM 560 C CA . PRO A 1 73 ? 14.262 8.364 -13.017 1.00 93.50 73 PRO A CA 1
ATOM 561 C C . PRO A 1 73 ? 13.403 9.588 -12.668 1.00 93.50 73 PRO A C 1
ATOM 563 O O . PRO A 1 73 ? 12.810 10.209 -13.546 1.00 93.50 73 PRO A O 1
ATOM 566 N N . GLY A 1 74 ? 13.403 9.970 -11.388 1.00 93.25 74 GLY A N 1
ATOM 567 C CA . GLY A 1 74 ? 12.872 11.257 -10.923 1.00 93.25 74 GLY A CA 1
ATOM 568 C C . GLY A 1 74 ? 11.463 11.243 -10.325 1.00 93.25 74 GLY A C 1
ATOM 569 O O . GLY A 1 74 ? 11.025 12.289 -9.860 1.00 93.25 74 GLY A O 1
ATOM 570 N N . TYR A 1 75 ? 10.777 10.094 -10.279 1.00 96.12 75 TYR A N 1
ATOM 571 C CA . TYR A 1 75 ? 9.411 10.009 -9.746 1.00 96.12 75 TYR A CA 1
ATOM 572 C C . TYR A 1 75 ? 9.266 8.933 -8.666 1.00 96.12 75 TYR A C 1
ATOM 574 O O . TYR A 1 75 ? 9.571 7.756 -8.882 1.00 96.12 75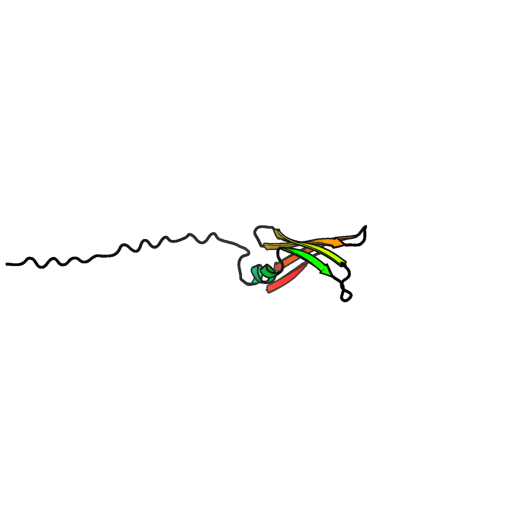 TYR A O 1
ATOM 582 N N . THR A 1 76 ? 8.737 9.345 -7.519 1.00 97.81 76 THR A N 1
ATOM 583 C CA . THR A 1 76 ? 8.323 8.488 -6.403 1.00 97.81 76 THR A CA 1
ATOM 584 C C . THR A 1 76 ? 6.944 8.923 -5.9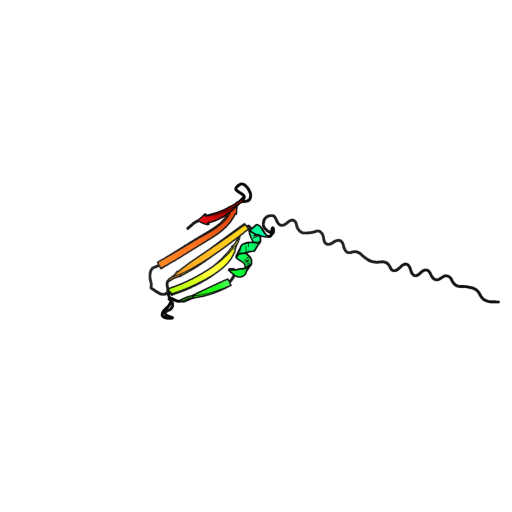29 1.00 97.81 76 THR A C 1
ATOM 586 O O . THR A 1 76 ? 6.558 10.073 -6.139 1.00 97.81 76 THR A O 1
ATOM 589 N N . GLY A 1 77 ? 6.216 8.024 -5.281 1.00 97.81 77 GLY A N 1
ATOM 590 C CA . GLY A 1 77 ? 4.935 8.330 -4.653 1.00 97.81 77 GLY A CA 1
ATOM 591 C C . GLY A 1 77 ? 4.784 7.560 -3.352 1.00 97.81 77 GLY A C 1
ATOM 592 O O . GLY A 1 77 ? 5.396 6.507 -3.183 1.00 97.81 77 GLY A O 1
ATOM 593 N N . THR A 1 78 ? 3.962 8.084 -2.457 1.00 98.31 78 THR A N 1
ATOM 594 C CA . THR A 1 78 ? 3.533 7.381 -1.252 1.00 98.31 78 THR A CA 1
ATOM 595 C C . THR A 1 78 ? 2.022 7.491 -1.187 1.00 98.31 78 THR A C 1
ATOM 597 O O . THR A 1 78 ? 1.482 8.545 -1.509 1.00 98.31 78 THR A O 1
ATOM 600 N N . SER A 1 79 ? 1.333 6.419 -0.817 1.00 98.44 79 SER A N 1
ATOM 601 C CA . SER A 1 79 ? -0.106 6.483 -0.571 1.00 98.44 79 SER A CA 1
ATOM 602 C C . SER A 1 79 ? -0.468 5.750 0.711 1.00 98.44 79 SER A C 1
ATOM 604 O O . SER A 1 79 ? 0.191 4.791 1.104 1.00 98.44 79 SER A O 1
ATOM 606 N N . HIS A 1 80 ? -1.514 6.219 1.383 1.00 98.50 80 HIS A N 1
ATOM 607 C CA . HIS A 1 80 ? -2.043 5.594 2.588 1.00 98.50 80 HIS A CA 1
ATOM 608 C C . HIS A 1 80 ? -3.503 5.236 2.363 1.00 98.50 80 HIS A C 1
ATOM 610 O O . HIS A 1 80 ? -4.319 6.121 2.107 1.00 98.50 80 HIS A O 1
ATOM 616 N N . ASN A 1 81 ? -3.837 3.958 2.503 1.00 98.19 81 ASN A N 1
ATOM 617 C CA . ASN A 1 81 ? -5.210 3.466 2.466 1.00 98.19 81 ASN A CA 1
ATOM 618 C C . ASN A 1 81 ? -5.621 2.982 3.859 1.00 98.19 81 ASN A C 1
ATOM 620 O O . ASN A 1 81 ? -4.888 2.227 4.500 1.00 98.19 81 ASN A O 1
ATOM 624 N N . PHE A 1 82 ? -6.791 3.395 4.339 1.00 97.69 82 PHE A N 1
ATOM 625 C CA . PHE A 1 82 ? -7.305 2.965 5.641 1.00 97.69 82 PHE A CA 1
ATOM 626 C C . PHE A 1 82 ? -8.830 2.898 5.658 1.00 97.69 82 PHE A C 1
ATOM 628 O O . PHE A 1 82 ? -9.517 3.603 4.914 1.00 97.69 82 PHE A O 1
ATOM 635 N N . TYR A 1 83 ? -9.362 2.054 6.540 1.00 97.88 83 TYR A N 1
ATOM 636 C CA . TYR A 1 83 ? -10.795 1.962 6.769 1.00 97.88 83 TYR A CA 1
ATOM 637 C C . TYR A 1 83 ? -11.240 2.983 7.820 1.00 97.88 83 TYR A C 1
ATOM 639 O O . TYR A 1 83 ? -10.810 2.945 8.976 1.00 97.88 83 TYR A O 1
ATOM 647 N N . ASN A 1 84 ? -12.118 3.906 7.438 1.00 97.00 84 ASN A N 1
ATOM 648 C CA . ASN A 1 84 ? -12.706 4.876 8.349 1.00 97.00 84 ASN A CA 1
ATOM 649 C C . ASN A 1 84 ? -13.993 4.310 8.958 1.00 97.00 84 ASN A C 1
ATOM 651 O O . ASN A 1 84 ? -15.088 4.481 8.422 1.00 97.00 84 ASN A O 1
ATOM 655 N N . SER A 1 85 ? -13.873 3.697 10.136 1.00 94.06 85 SER A N 1
ATOM 656 C CA . SER A 1 85 ? -15.001 3.058 10.827 1.00 94.06 85 SER A CA 1
ATOM 657 C C . SER A 1 85 ? -16.100 4.022 11.295 1.00 94.06 85 SER A C 1
ATOM 659 O O . SER A 1 85 ? -17.162 3.573 11.714 1.00 94.06 85 SER A O 1
ATOM 661 N N . LYS A 1 86 ? -15.863 5.343 11.291 1.00 95.62 86 LYS A N 1
ATOM 662 C CA . LYS A 1 86 ? -16.899 6.339 11.624 1.00 95.62 86 LYS A CA 1
ATOM 663 C C . LYS A 1 86 ? -17.789 6.661 10.429 1.00 95.62 86 LYS A C 1
ATOM 665 O O . LYS A 1 86 ? -18.927 7.075 10.623 1.00 95.62 86 LYS A O 1
ATOM 670 N N . LEU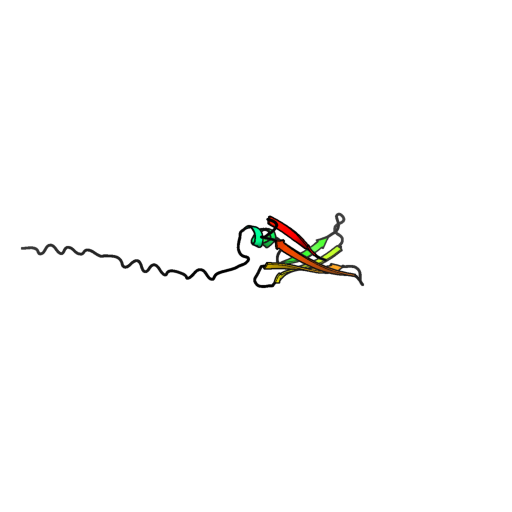 A 1 87 ? -17.237 6.541 9.223 1.00 97.81 87 LEU A N 1
ATOM 671 C CA . LEU A 1 87 ? -17.905 6.860 7.961 1.00 97.81 87 LEU A CA 1
ATOM 672 C C . LEU A 1 87 ? -18.242 5.612 7.140 1.00 97.81 87 LEU A C 1
ATOM 674 O O . LEU A 1 87 ? -18.826 5.754 6.071 1.00 97.81 87 LEU A O 1
ATOM 678 N N . ASP A 1 88 ? -17.876 4.433 7.646 1.00 96.56 88 ASP A N 1
ATOM 679 C CA . ASP A 1 88 ? -18.149 3.122 7.058 1.00 96.56 88 ASP A CA 1
ATOM 680 C C . ASP A 1 88 ? -17.633 3.001 5.613 1.00 96.56 88 ASP A C 1
ATOM 682 O O . ASP A 1 88 ? -18.338 2.592 4.693 1.00 96.56 88 ASP A O 1
ATOM 686 N N . ARG A 1 89 ? -16.396 3.465 5.382 1.00 97.25 89 ARG A N 1
ATOM 687 C CA . ARG A 1 89 ? -15.784 3.488 4.045 1.00 97.25 89 ARG A CA 1
ATOM 688 C C . ARG A 1 89 ? -14.262 3.457 4.086 1.00 97.25 89 ARG A C 1
ATOM 690 O O . ARG A 1 89 ? -13.645 3.863 5.068 1.00 97.25 89 ARG A O 1
ATOM 697 N N . TRP A 1 90 ? -13.670 3.068 2.963 1.00 98.12 90 TRP A N 1
ATOM 698 C CA . TRP A 1 90 ? -12.242 3.227 2.703 1.00 98.12 90 TRP A CA 1
ATOM 699 C C . TRP A 1 90 ? -11.902 4.654 2.277 1.00 98.12 90 TRP A C 1
ATOM 701 O O . TRP A 1 90 ? -12.655 5.289 1.535 1.00 98.12 90 TRP A O 1
ATOM 711 N N . GLU A 1 91 ? -10.753 5.144 2.733 1.00 98.06 91 GLU A N 1
ATOM 712 C CA . GLU A 1 91 ? -10.198 6.441 2.353 1.00 98.06 91 GLU A CA 1
ATOM 713 C C . GLU A 1 91 ? -8.736 6.273 1.923 1.00 98.06 91 GLU A C 1
ATOM 715 O O . GLU A 1 91 ? -8.004 5.460 2.493 1.00 98.06 91 GLU A O 1
ATOM 720 N N . GLN A 1 92 ? -8.328 7.048 0.914 1.00 98.00 92 GLN A N 1
ATOM 721 C CA . GLN A 1 92 ? -6.963 7.075 0.395 1.00 98.00 92 GLN A CA 1
ATOM 722 C C . GLN A 1 92 ? -6.391 8.492 0.447 1.00 98.00 92 GLN A C 1
ATOM 724 O O . GLN A 1 92 ? -7.068 9.454 0.077 1.00 98.00 92 GLN A O 1
ATOM 729 N N . LEU A 1 93 ? -5.129 8.597 0.855 1.00 97.62 93 LEU A N 1
ATOM 730 C CA . LEU A 1 93 ? -4.324 9.818 0.831 1.00 97.62 93 LEU A CA 1
ATOM 731 C C . LEU A 1 93 ? -3.053 9.587 -0.001 1.00 97.62 93 LEU A C 1
ATOM 733 O O . LEU A 1 93 ? -2.551 8.464 -0.027 1.00 97.62 93 LEU A O 1
ATOM 737 N N . TRP A 1 94 ? -2.545 10.643 -0.642 1.00 94.25 94 TRP A N 1
ATOM 738 C CA . TRP A 1 94 ? -1.337 10.666 -1.480 1.00 94.25 94 TRP A CA 1
ATOM 739 C C . TRP A 1 94 ? -0.377 11.758 -1.000 1.00 94.25 94 TRP A C 1
ATOM 741 O O . TRP A 1 94 ? -0.892 12.796 -0.520 1.00 94.25 94 TRP A O 1
#

Radius of gyration: 25.58 Å; chains: 1; bounding box: 32×74×68 Å

pLDDT: mean 88.43, std 15.69, range [41.44, 98.81]

Foldseek 3Di:
DDDDDPDPPPPPPPPPPDPPPDQPQPDCQLCVCVVVAAKDQDADPVRHTQWIWHWDADPRSQWIWIWTDGPDPDDIDIKIWGQDPVVRDIDMDD